Protein AF-A0A6F9AFF6-F1 (afdb_monomer_lite)

Structure (mmCIF, N/CA/C/O backbone):
data_AF-A0A6F9AFF6-F1
#
_entry.id   AF-A0A6F9AFF6-F1
#
loop_
_atom_site.group_PDB
_atom_site.id
_atom_site.type_symbol
_atom_site.label_atom_id
_atom_site.label_alt_id
_atom_site.label_comp_id
_atom_site.label_asym_id
_atom_site.label_entity_id
_atom_site.label_seq_id
_atom_site.pdbx_PDB_ins_code
_atom_site.Cartn_x
_atom_site.Cartn_y
_atom_site.Cartn_z
_atom_site.occupancy
_atom_site.B_iso_or_equiv
_atom_site.auth_seq_id
_atom_site.auth_comp_id
_atom_site.auth_asym_id
_atom_site.auth_atom_id
_atom_site.pdbx_PDB_model_num
ATOM 1 N N . MET A 1 1 ? 3.638 -18.287 -15.132 1.00 53.91 1 MET A N 1
ATOM 2 C CA . MET A 1 1 ? 4.418 -18.011 -13.911 1.00 53.91 1 MET A CA 1
ATOM 3 C C . MET A 1 1 ? 5.855 -18.335 -14.252 1.00 53.91 1 MET A C 1
ATOM 5 O O . MET A 1 1 ? 6.143 -19.488 -14.540 1.00 53.91 1 MET A O 1
ATOM 9 N N . GLU A 1 2 ? 6.691 -17.315 -14.372 1.00 67.94 2 GLU A N 1
ATOM 10 C CA . GLU A 1 2 ? 8.100 -17.460 -14.735 1.00 67.94 2 GLU A CA 1
ATOM 11 C C . GLU A 1 2 ? 8.909 -17.584 -13.440 1.00 67.94 2 GLU A C 1
ATOM 13 O O . GLU A 1 2 ? 8.713 -16.795 -12.514 1.00 67.94 2 GLU A O 1
ATOM 18 N N . ILE A 1 3 ? 9.726 -18.631 -13.316 1.00 76.38 3 ILE A N 1
ATOM 19 C CA . ILE A 1 3 ? 10.539 -18.859 -12.116 1.00 76.38 3 ILE A CA 1
ATOM 20 C C . ILE A 1 3 ? 11.853 -18.109 -12.314 1.00 76.38 3 ILE A C 1
ATOM 22 O O . ILE A 1 3 ? 12.674 -18.506 -13.138 1.00 76.38 3 ILE A O 1
ATOM 26 N N . VAL A 1 4 ? 12.036 -17.025 -11.563 1.00 80.69 4 VAL A N 1
ATOM 27 C CA . VAL A 1 4 ? 13.270 -16.235 -11.577 1.00 80.69 4 VAL A CA 1
ATOM 28 C C . VAL A 1 4 ? 14.366 -17.008 -10.825 1.00 80.69 4 VAL A C 1
ATOM 30 O O . VAL A 1 4 ? 14.111 -17.478 -9.712 1.00 80.69 4 VAL A O 1
ATOM 33 N N . PRO A 1 5 ? 15.575 -17.166 -11.395 1.00 86.38 5 PRO A N 1
ATOM 34 C CA . PRO A 1 5 ? 16.733 -17.698 -10.682 1.00 86.38 5 PRO A CA 1
ATOM 35 C C . PRO A 1 5 ? 16.982 -16.961 -9.363 1.00 86.38 5 PRO A C 1
ATOM 37 O O . PRO A 1 5 ? 16.840 -15.743 -9.299 1.00 86.38 5 PRO A O 1
ATOM 40 N N . LEU A 1 6 ? 17.392 -17.687 -8.317 1.00 84.44 6 LEU A N 1
ATOM 41 C CA . LEU A 1 6 ? 17.575 -17.127 -6.969 1.00 84.44 6 LEU A CA 1
ATOM 42 C C . LEU A 1 6 ? 18.531 -15.922 -6.950 1.00 84.44 6 LEU A C 1
ATOM 44 O O . LEU A 1 6 ? 18.324 -14.980 -6.197 1.00 84.44 6 LEU A O 1
ATOM 48 N N . GLU A 1 7 ? 19.547 -15.942 -7.808 1.00 88.69 7 GLU A N 1
ATOM 49 C CA . GLU A 1 7 ? 20.547 -14.877 -7.961 1.00 88.69 7 GLU A CA 1
ATOM 50 C C . GLU A 1 7 ? 19.952 -13.559 -8.477 1.00 88.69 7 GLU A C 1
ATOM 52 O O . GLU A 1 7 ? 20.502 -12.494 -8.218 1.00 88.69 7 GLU A O 1
ATOM 57 N N . MET A 1 8 ? 18.823 -13.627 -9.187 1.00 83.69 8 MET A N 1
ATOM 58 C CA . MET A 1 8 ? 18.096 -12.473 -9.723 1.00 83.69 8 MET A CA 1
ATOM 59 C C . MET A 1 8 ? 16.828 -12.162 -8.912 1.00 83.69 8 MET A C 1
ATOM 61 O O . MET A 1 8 ? 16.033 -11.309 -9.305 1.00 83.69 8 MET A O 1
ATOM 65 N N . TYR A 1 9 ? 16.601 -12.865 -7.796 1.00 87.19 9 TYR A N 1
ATOM 66 C CA . TYR A 1 9 ? 15.432 -12.649 -6.953 1.00 87.19 9 TYR A CA 1
ATOM 67 C C . TYR A 1 9 ? 15.612 -11.410 -6.075 1.00 87.19 9 TYR A C 1
ATOM 69 O O . TYR A 1 9 ? 16.342 -11.420 -5.083 1.00 87.19 9 TYR A O 1
ATOM 77 N N . ASP A 1 10 ? 14.866 -10.360 -6.400 1.00 89.94 10 ASP A N 1
ATOM 78 C CA . ASP A 1 10 ? 14.727 -9.195 -5.539 1.00 89.94 10 ASP A CA 1
ATOM 79 C C . ASP A 1 10 ? 13.571 -9.399 -4.547 1.00 89.94 10 ASP A C 1
ATOM 81 O O . ASP A 1 10 ? 12.385 -9.267 -4.870 1.00 89.94 10 ASP A O 1
ATOM 85 N N . SER A 1 11 ? 13.933 -9.727 -3.306 1.00 89.81 11 SER A N 1
ATOM 86 C CA . SER A 1 11 ? 12.974 -9.944 -2.221 1.00 89.81 11 SER A CA 1
ATOM 87 C C . SER A 1 11 ? 12.191 -8.690 -1.819 1.00 89.81 11 SER A C 1
ATOM 89 O O . SER A 1 11 ? 11.027 -8.808 -1.429 1.00 89.81 11 SER A O 1
ATOM 91 N N . ALA A 1 12 ? 12.795 -7.501 -1.923 1.00 89.88 12 ALA A N 1
ATOM 92 C CA . ALA A 1 12 ? 12.142 -6.248 -1.560 1.00 89.88 12 ALA A CA 1
ATOM 93 C C . ALA A 1 12 ? 11.060 -5.930 -2.593 1.00 89.88 12 ALA A C 1
ATOM 95 O O . ALA A 1 12 ? 9.894 -5.731 -2.243 1.00 89.88 12 ALA A O 1
ATOM 96 N N . ARG A 1 13 ? 11.420 -6.027 -3.873 1.00 91.31 13 ARG A N 1
ATOM 97 C CA . ARG A 1 13 ? 10.496 -5.875 -4.996 1.00 91.31 13 ARG A CA 1
ATOM 98 C C . ARG A 1 13 ? 9.362 -6.897 -4.956 1.00 91.31 13 ARG A C 1
ATOM 100 O O . ARG A 1 13 ? 8.198 -6.527 -5.089 1.00 91.31 13 ARG A O 1
ATOM 107 N N . ALA A 1 14 ? 9.668 -8.171 -4.699 1.00 91.06 14 ALA A N 1
ATOM 108 C CA . ALA A 1 14 ? 8.658 -9.225 -4.579 1.00 91.06 14 ALA A CA 1
ATOM 109 C C . ALA A 1 14 ? 7.682 -8.986 -3.413 1.00 91.06 14 ALA A C 1
ATOM 111 O O . ALA A 1 14 ? 6.479 -9.210 -3.557 1.00 91.06 14 ALA A O 1
ATOM 112 N N . LYS A 1 15 ? 8.179 -8.500 -2.267 1.00 92.12 15 LYS A N 1
ATOM 113 C CA . LYS A 1 15 ? 7.341 -8.137 -1.116 1.00 92.12 15 LYS A CA 1
ATOM 114 C C . LYS A 1 15 ? 6.403 -6.977 -1.455 1.00 92.12 15 LYS A C 1
ATOM 116 O O . LYS A 1 15 ? 5.218 -7.053 -1.132 1.00 92.12 15 LYS A O 1
ATOM 121 N N . ILE A 1 16 ? 6.907 -5.935 -2.120 1.00 92.62 16 ILE A N 1
ATOM 122 C CA . ILE A 1 16 ? 6.091 -4.795 -2.562 1.00 92.62 16 ILE A CA 1
ATOM 123 C C . ILE A 1 16 ? 5.012 -5.271 -3.544 1.00 92.62 16 ILE A C 1
ATOM 125 O O . ILE A 1 16 ? 3.833 -5.022 -3.309 1.00 92.62 16 ILE A O 1
ATOM 129 N N . ASP A 1 17 ? 5.382 -6.020 -4.586 1.00 93.19 17 ASP A N 1
ATOM 130 C CA . ASP A 1 17 ? 4.448 -6.560 -5.585 1.00 93.19 17 ASP A CA 1
ATOM 131 C C . ASP A 1 17 ? 3.335 -7.405 -4.941 1.00 93.19 17 ASP A C 1
ATOM 133 O O . ASP A 1 17 ? 2.146 -7.198 -5.196 1.00 93.19 17 ASP A O 1
ATOM 137 N N . ALA A 1 18 ? 3.703 -8.320 -4.039 1.00 93.12 18 ALA A N 1
ATOM 138 C CA . ALA A 1 18 ? 2.745 -9.153 -3.319 1.00 93.12 18 ALA A CA 1
ATOM 139 C C . ALA A 1 18 ? 1.787 -8.320 -2.451 1.00 93.12 18 ALA A C 1
ATOM 141 O O . ALA A 1 18 ? 0.577 -8.569 -2.464 1.00 93.12 18 ALA A O 1
ATOM 142 N N . ASN A 1 19 ? 2.305 -7.315 -1.740 1.00 93.62 19 ASN A N 1
ATOM 143 C CA . ASN A 1 19 ? 1.500 -6.417 -0.914 1.00 93.62 19 ASN A CA 1
ATOM 144 C C . ASN A 1 19 ? 0.507 -5.612 -1.760 1.00 93.62 19 ASN A C 1
ATOM 146 O O . ASN A 1 19 ? -0.676 -5.566 -1.423 1.00 93.62 19 ASN A O 1
ATOM 150 N N . LEU A 1 20 ? 0.959 -5.024 -2.872 1.00 94.81 20 LEU A N 1
ATOM 151 C CA . LEU A 1 20 ? 0.109 -4.233 -3.766 1.00 94.81 20 LEU A CA 1
ATOM 152 C C . LEU A 1 20 ? -0.985 -5.091 -4.399 1.00 94.81 20 LEU A C 1
ATOM 154 O O . LEU A 1 20 ? -2.163 -4.739 -4.329 1.00 94.81 20 LEU A O 1
ATOM 158 N N . ARG A 1 21 ? -0.628 -6.264 -4.935 1.00 93.56 21 ARG A N 1
ATOM 159 C CA . ARG A 1 21 ? -1.603 -7.205 -5.506 1.00 93.56 21 ARG A CA 1
ATOM 160 C C . ARG A 1 21 ? -2.640 -7.642 -4.486 1.00 93.56 21 ARG A C 1
ATOM 162 O O . ARG A 1 21 ? -3.830 -7.666 -4.797 1.00 93.56 21 ARG A O 1
ATOM 169 N N . TRP A 1 22 ? -2.209 -7.972 -3.268 1.00 94.00 22 TRP A N 1
ATOM 170 C CA . TRP A 1 22 ? -3.130 -8.327 -2.195 1.00 94.00 22 TRP A CA 1
ATOM 171 C C . TRP A 1 22 ? -4.069 -7.162 -1.868 1.00 94.00 22 TRP A C 1
ATOM 173 O O . TRP A 1 22 ? -5.283 -7.358 -1.788 1.00 94.00 22 TRP A O 1
ATOM 183 N N . LEU A 1 23 ? -3.532 -5.949 -1.738 1.00 94.69 23 LEU A N 1
ATOM 184 C CA . LEU A 1 23 ? -4.292 -4.765 -1.356 1.00 94.69 23 LEU A CA 1
ATOM 185 C C . LEU A 1 23 ? -5.338 -4.395 -2.418 1.00 94.69 23 LEU A C 1
ATOM 187 O O . LEU A 1 23 ? -6.507 -4.186 -2.085 1.00 94.69 23 LEU A O 1
ATOM 191 N N . PHE A 1 24 ? -4.969 -4.419 -3.701 1.00 95.38 24 PHE A N 1
ATOM 192 C CA . PHE A 1 24 ? -5.896 -4.176 -4.810 1.00 95.38 24 PHE A CA 1
ATOM 193 C C . PHE A 1 24 ? -6.946 -5.275 -4.945 1.00 95.38 24 PHE A C 1
ATOM 195 O O . PHE A 1 24 ? -8.127 -4.969 -5.113 1.00 95.38 24 PHE A O 1
ATOM 202 N N . ALA A 1 25 ? -6.562 -6.545 -4.797 1.00 93.75 25 ALA A N 1
ATOM 203 C CA . ALA A 1 25 ? -7.517 -7.647 -4.817 1.00 93.75 25 ALA A CA 1
ATOM 204 C C . ALA A 1 25 ? -8.535 -7.537 -3.672 1.00 93.75 25 ALA A C 1
ATOM 206 O O . ALA A 1 25 ? -9.708 -7.855 -3.864 1.00 93.75 25 ALA A O 1
ATOM 207 N N . LYS A 1 26 ? -8.125 -7.057 -2.490 1.00 94.00 26 LYS A N 1
ATOM 208 C CA . LYS A 1 26 ? -9.052 -6.789 -1.381 1.00 94.00 26 LYS A CA 1
ATOM 209 C C . LYS A 1 26 ? -9.951 -5.587 -1.647 1.00 94.00 26 LYS A C 1
ATOM 211 O O . LYS A 1 26 ? -11.131 -5.658 -1.328 1.00 94.00 26 LYS A O 1
ATOM 216 N N . ALA A 1 27 ? -9.430 -4.513 -2.231 1.00 93.12 27 ALA A N 1
ATOM 217 C CA . ALA A 1 27 ? -10.194 -3.295 -2.487 1.00 93.12 27 ALA A CA 1
ATOM 218 C C . ALA A 1 27 ? -11.203 -3.428 -3.645 1.00 93.12 27 ALA A C 1
ATOM 220 O O . ALA A 1 27 ? -12.313 -2.896 -3.566 1.00 93.12 27 ALA A O 1
ATOM 221 N N . TYR A 1 28 ? -10.839 -4.122 -4.722 1.00 92.38 28 TYR A N 1
ATOM 222 C CA . TYR A 1 28 ? -11.637 -4.165 -5.952 1.00 92.38 28 TYR A CA 1
ATOM 223 C C . TYR A 1 28 ? -12.249 -5.537 -6.246 1.00 92.38 28 TYR A C 1
ATOM 225 O O . TYR A 1 28 ? -13.164 -5.619 -7.053 1.00 92.38 28 TYR A O 1
ATOM 233 N N . SER A 1 29 ? -11.854 -6.600 -5.539 1.00 90.38 29 SER A N 1
ATOM 234 C CA . SER A 1 29 ? -12.028 -8.002 -5.964 1.00 90.38 29 SER A CA 1
ATOM 235 C C . SER A 1 29 ? -11.096 -8.365 -7.119 1.00 90.38 29 SER A C 1
ATOM 237 O O . SER A 1 29 ? -10.796 -7.537 -7.975 1.00 90.38 29 SER A O 1
ATOM 239 N N . ILE A 1 30 ? -10.650 -9.622 -7.152 1.00 88.06 30 ILE A N 1
ATOM 240 C CA . ILE A 1 30 ? -9.619 -10.092 -8.089 1.00 88.06 30 ILE A CA 1
ATOM 241 C C . ILE A 1 30 ? -9.995 -9.884 -9.567 1.00 88.06 30 ILE A C 1
ATOM 243 O O . ILE A 1 30 ? -9.126 -9.570 -10.374 1.00 88.06 30 ILE A O 1
ATOM 247 N N . ASP A 1 31 ? -11.287 -9.963 -9.893 1.00 90.25 31 ASP A N 1
ATOM 248 C CA . ASP A 1 31 ? -11.793 -9.849 -11.266 1.00 90.25 31 ASP A CA 1
ATOM 249 C C . ASP A 1 31 ? -12.026 -8.400 -11.731 1.00 90.25 31 ASP A C 1
ATOM 251 O O . ASP A 1 31 ? -12.206 -8.157 -12.922 1.00 90.25 31 ASP A O 1
ATOM 255 N N . HIS A 1 32 ? -12.011 -7.422 -10.816 1.00 92.69 32 HIS A N 1
ATOM 256 C CA . HIS A 1 32 ? -12.369 -6.027 -11.118 1.00 92.69 32 HIS A CA 1
ATOM 257 C C . HIS A 1 32 ? -11.244 -5.032 -10.804 1.00 92.69 32 HIS A C 1
ATOM 259 O O . HIS A 1 32 ? -11.496 -3.837 -10.652 1.00 92.69 32 HIS A O 1
ATOM 265 N N . ILE A 1 33 ? -9.997 -5.503 -10.708 1.00 93.19 33 ILE A N 1
ATOM 266 C CA . ILE A 1 33 ? -8.834 -4.619 -10.556 1.00 93.19 33 ILE A CA 1
ATOM 267 C C . ILE A 1 33 ? -8.682 -3.776 -11.841 1.00 93.19 33 ILE A C 1
ATOM 269 O O . ILE A 1 33 ? -8.572 -4.373 -12.924 1.00 93.19 33 ILE A O 1
ATOM 273 N N . PRO A 1 34 ? -8.658 -2.428 -11.743 1.00 92.44 34 PRO A N 1
ATOM 274 C CA . PRO A 1 34 ? -8.406 -1.535 -12.875 1.00 92.44 34 PRO A CA 1
ATOM 275 C C . PRO A 1 34 ? -7.109 -1.885 -13.608 1.00 92.44 34 PRO A C 1
ATOM 277 O O . PRO A 1 34 ? -6.126 -2.266 -12.972 1.00 92.44 34 PRO A O 1
ATOM 280 N N . GLU A 1 35 ? -7.084 -1.738 -14.933 1.00 90.00 35 GLU A N 1
ATOM 281 C CA . GLU A 1 35 ? -5.933 -2.150 -15.754 1.00 90.00 35 GLU A CA 1
ATOM 282 C C . GLU A 1 35 ? -4.637 -1.445 -15.342 1.00 90.00 35 GLU A C 1
ATOM 284 O O . GLU A 1 35 ? -3.611 -2.106 -15.188 1.00 90.00 35 GLU A O 1
ATOM 289 N N . ASP A 1 36 ? -4.722 -0.152 -15.025 1.00 87.25 36 ASP A N 1
ATOM 290 C CA . ASP A 1 36 ? -3.594 0.668 -14.567 1.00 87.25 36 ASP A CA 1
ATOM 291 C C . ASP A 1 36 ? -2.984 0.201 -13.232 1.00 87.25 36 ASP A C 1
ATOM 293 O O . ASP A 1 36 ? -1.86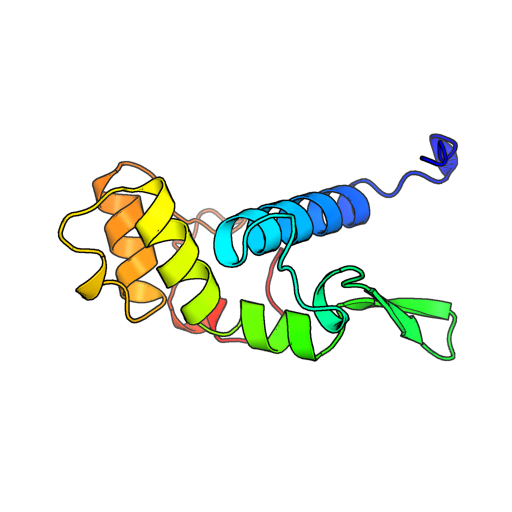5 0.589 -12.899 1.00 87.25 36 ASP A O 1
ATOM 297 N N . LEU A 1 37 ? -3.702 -0.629 -12.461 1.00 91.25 37 LEU A N 1
ATOM 298 C CA . LEU A 1 37 ? -3.270 -1.155 -11.160 1.00 91.25 37 LEU A CA 1
ATOM 299 C C . LEU A 1 37 ? -2.839 -2.630 -11.211 1.00 91.25 37 LEU A C 1
ATOM 301 O O . LEU A 1 37 ? -2.268 -3.127 -10.240 1.00 91.25 37 LEU A O 1
ATOM 305 N N . ARG A 1 38 ? -3.111 -3.357 -12.308 1.00 89.75 38 ARG A N 1
ATOM 306 C CA . ARG A 1 38 ? -2.745 -4.785 -12.434 1.00 89.75 38 ARG A CA 1
ATOM 307 C C . ARG A 1 38 ? -1.236 -4.991 -12.486 1.00 89.75 38 ARG A C 1
ATOM 309 O O . ARG A 1 38 ? -0.727 -5.957 -11.922 1.00 89.75 38 ARG A O 1
ATOM 316 N N . ASP A 1 39 ? -0.552 -4.081 -13.164 1.00 91.31 39 ASP A N 1
ATOM 317 C CA . ASP A 1 39 ? 0.899 -4.009 -13.222 1.00 91.31 39 ASP A CA 1
ATOM 318 C C . ASP A 1 39 ? 1.341 -2.707 -12.541 1.00 91.31 39 ASP A C 1
ATOM 320 O O . ASP A 1 39 ? 1.200 -1.641 -13.140 1.00 91.31 39 ASP A O 1
ATOM 324 N N . PRO A 1 40 ? 1.792 -2.746 -11.277 1.00 92.50 40 PRO A N 1
ATOM 325 C CA . PRO A 1 40 ? 2.041 -1.533 -10.509 1.00 92.50 40 PRO A CA 1
ATOM 326 C C . PRO A 1 40 ? 3.387 -0.867 -10.813 1.00 92.50 40 PRO A C 1
ATOM 328 O O . PRO A 1 40 ? 3.627 0.232 -10.311 1.00 92.50 40 PRO A O 1
ATOM 331 N N . PHE A 1 41 ? 4.247 -1.492 -11.620 1.00 94.31 41 PHE A N 1
ATOM 332 C CA . PHE A 1 41 ? 5.594 -1.008 -11.904 1.00 94.31 41 PHE A CA 1
ATOM 333 C C . PHE A 1 41 ? 5.733 -0.535 -13.351 1.00 94.31 41 PHE A C 1
ATOM 335 O O . PHE A 1 41 ? 5.019 -0.986 -14.242 1.00 94.31 41 PHE A O 1
ATOM 342 N N . TYR A 1 42 ? 6.648 0.394 -13.593 1.00 93.88 42 TYR A N 1
ATOM 343 C CA . TYR A 1 42 ? 7.106 0.759 -14.929 1.00 93.88 42 TYR A CA 1
ATOM 344 C C . TYR A 1 42 ? 8.620 0.934 -14.917 1.00 93.88 42 TYR A C 1
ATOM 346 O O . TYR A 1 42 ? 9.202 1.255 -13.884 1.00 93.88 42 TYR A O 1
ATOM 354 N N . THR A 1 43 ? 9.245 0.747 -16.071 1.00 95.19 43 THR A N 1
ATOM 355 C CA . THR A 1 43 ? 10.671 1.012 -16.259 1.00 95.19 43 THR A CA 1
ATOM 356 C C . THR A 1 43 ? 10.832 2.335 -16.991 1.00 95.19 43 THR A C 1
ATOM 358 O O . THR A 1 43 ? 10.152 2.577 -17.992 1.00 95.19 43 THR A O 1
ATOM 361 N N . ASP A 1 44 ? 11.687 3.212 -16.478 1.00 95.06 44 ASP A N 1
ATOM 362 C CA . ASP A 1 44 ? 11.997 4.480 -17.133 1.00 95.06 44 ASP A CA 1
ATOM 363 C C . ASP A 1 44 ? 13.045 4.320 -18.253 1.00 95.06 44 ASP A C 1
ATOM 365 O O . ASP A 1 44 ? 13.489 3.224 -18.595 1.00 95.06 44 ASP A O 1
ATOM 369 N N . GLN A 1 45 ? 13.449 5.440 -18.853 1.00 94.88 45 GLN A N 1
ATOM 370 C CA . GLN A 1 45 ? 14.449 5.459 -19.927 1.00 94.88 45 GLN A CA 1
ATOM 371 C C . GLN A 1 45 ? 15.875 5.082 -19.480 1.00 94.88 45 GLN A C 1
ATOM 373 O O . GLN A 1 45 ? 16.750 4.931 -20.329 1.00 94.88 45 GLN A O 1
ATOM 378 N N . TYR A 1 46 ? 16.122 4.978 -18.173 1.00 96.06 46 TYR A N 1
ATOM 379 C CA . TYR A 1 46 ? 17.401 4.603 -17.571 1.00 96.06 46 TYR A CA 1
ATOM 380 C C . TYR A 1 46 ? 17.386 3.164 -17.034 1.00 96.06 46 TYR A C 1
ATOM 382 O O . TYR A 1 46 ? 18.258 2.801 -16.250 1.00 96.06 46 TYR A O 1
ATOM 390 N N . GLU A 1 47 ? 16.407 2.353 -17.452 1.00 92.31 47 GLU A N 1
ATOM 391 C CA . GLU A 1 47 ? 16.213 0.967 -17.005 1.00 92.31 47 GLU A CA 1
ATOM 392 C C . GLU A 1 47 ? 15.922 0.830 -15.500 1.00 92.31 47 GLU A C 1
ATOM 394 O O . GLU A 1 47 ? 16.055 -0.252 -14.926 1.00 92.31 47 GLU A O 1
ATOM 399 N N . GLN A 1 48 ? 15.475 1.907 -14.847 1.00 92.50 48 GLN A N 1
ATOM 400 C CA . GLN A 1 48 ? 15.122 1.878 -13.435 1.00 92.50 48 GLN A CA 1
ATOM 401 C C . GLN A 1 48 ? 13.631 1.551 -13.271 1.00 92.50 48 GLN A C 1
ATOM 403 O O . GLN A 1 48 ? 12.771 2.182 -13.889 1.00 92.50 48 GLN A O 1
ATOM 408 N N . GLU A 1 49 ? 13.318 0.535 -12.460 1.00 92.75 49 GLU A N 1
ATOM 409 C CA . GLU A 1 49 ? 11.936 0.167 -12.125 1.00 92.75 49 GLU A CA 1
ATOM 410 C C . GLU A 1 49 ? 11.389 1.106 -11.038 1.00 92.75 49 GLU A C 1
ATOM 412 O O . GLU A 1 49 ? 12.020 1.322 -10.003 1.00 92.75 49 GLU A O 1
ATOM 417 N N . HIS A 1 50 ? 10.193 1.647 -11.266 1.00 92.69 50 HIS A N 1
ATOM 418 C CA . HIS A 1 50 ? 9.491 2.555 -10.360 1.00 92.69 50 HIS A CA 1
ATOM 419 C C . HIS A 1 50 ? 8.034 2.134 -10.199 1.00 92.69 50 HIS A C 1
ATOM 421 O O . HIS A 1 50 ? 7.433 1.543 -11.095 1.00 92.69 50 HIS A O 1
ATOM 427 N N . ILE A 1 51 ? 7.421 2.505 -9.076 1.00 93.25 51 ILE A N 1
ATOM 428 C CA . ILE A 1 51 ? 5.975 2.355 -8.890 1.00 93.25 51 ILE A CA 1
ATOM 429 C C . ILE A 1 51 ? 5.250 3.412 -9.732 1.00 93.25 51 ILE A C 1
ATOM 431 O O . ILE A 1 51 ? 5.590 4.596 -9.692 1.00 93.25 51 ILE A O 1
ATOM 435 N N . LYS A 1 52 ? 4.222 2.999 -10.479 1.00 94.38 52 LYS A N 1
ATOM 436 C CA . LYS A 1 52 ? 3.421 3.890 -11.328 1.00 94.38 52 LYS A CA 1
ATOM 437 C C . LYS A 1 52 ? 2.783 5.027 -10.504 1.00 94.38 52 LYS A C 1
ATOM 439 O O . LYS A 1 52 ? 2.241 4.765 -9.427 1.00 94.38 52 LYS A O 1
ATOM 444 N N . PRO A 1 53 ? 2.742 6.277 -11.011 1.00 93.06 53 PRO A N 1
ATOM 445 C CA . PRO A 1 53 ? 2.153 7.405 -10.282 1.00 93.06 53 PRO A CA 1
ATOM 446 C C . PRO A 1 53 ? 0.707 7.193 -9.783 1.00 93.06 53 PRO A C 1
ATOM 448 O O . PRO A 1 53 ? 0.431 7.567 -8.643 1.00 93.06 53 PRO A O 1
ATOM 451 N N . PRO A 1 54 ? -0.213 6.547 -10.538 1.00 92.81 54 PRO A N 1
ATOM 452 C CA . PRO A 1 54 ? -1.555 6.233 -10.038 1.00 92.81 54 PRO A CA 1
ATOM 453 C C . PRO A 1 54 ? -1.561 5.337 -8.793 1.00 92.81 54 PRO A C 1
ATOM 455 O O . PRO A 1 54 ? -2.381 5.535 -7.900 1.00 92.81 54 PRO A O 1
ATOM 458 N N . VAL A 1 55 ? -0.627 4.383 -8.705 1.00 94.62 55 VAL A N 1
ATOM 459 C CA . VAL A 1 55 ? -0.475 3.514 -7.530 1.00 94.62 55 VAL A CA 1
ATOM 460 C C . VAL A 1 55 ? 0.008 4.328 -6.334 1.00 94.62 55 VAL A C 1
ATOM 462 O O . VAL A 1 55 ? -0.573 4.215 -5.258 1.00 94.62 55 VAL A O 1
ATOM 465 N N . LEU A 1 56 ? 1.019 5.183 -6.522 1.00 93.19 56 LEU A N 1
ATOM 466 C CA . LEU A 1 56 ? 1.521 6.054 -5.455 1.00 93.19 56 LEU A CA 1
ATOM 467 C C . LEU A 1 56 ? 0.427 6.984 -4.927 1.00 93.19 56 LEU A C 1
ATOM 469 O O . LEU A 1 56 ? 0.210 7.033 -3.724 1.00 93.19 56 LEU A O 1
ATOM 473 N N . HIS A 1 57 ? -0.315 7.665 -5.804 1.00 92.50 57 HIS A N 1
ATOM 474 C CA . HIS A 1 57 ? -1.426 8.524 -5.384 1.00 92.50 57 HIS A CA 1
ATOM 475 C C . HIS A 1 57 ? -2.483 7.765 -4.578 1.00 92.50 57 HIS A C 1
ATOM 477 O O . HIS A 1 57 ? -2.979 8.279 -3.577 1.00 92.50 57 HIS A O 1
ATOM 483 N N . LEU A 1 58 ? -2.805 6.534 -4.980 1.00 93.44 58 LEU A N 1
ATOM 484 C CA . LEU A 1 58 ? -3.776 5.712 -4.270 1.00 93.44 58 LEU A CA 1
ATOM 485 C C . LEU A 1 58 ? -3.260 5.264 -2.895 1.00 93.44 58 LEU A C 1
ATOM 487 O O . LEU A 1 58 ? -4.033 5.265 -1.940 1.00 93.44 58 LEU A O 1
ATOM 491 N N . LEU A 1 59 ? -1.974 4.924 -2.778 1.00 93.38 59 LEU A N 1
ATOM 492 C CA . LEU A 1 59 ? -1.337 4.593 -1.500 1.00 93.38 59 LEU A CA 1
ATOM 493 C C . LEU A 1 59 ? -1.223 5.809 -0.570 1.00 93.38 59 LEU A C 1
ATOM 495 O O . LEU A 1 59 ? -1.339 5.653 0.633 1.00 93.38 59 LEU A O 1
ATOM 499 N N . LEU A 1 60 ? -1.041 7.019 -1.100 1.00 93.38 60 LEU A N 1
ATOM 500 C CA . LEU A 1 60 ? -1.051 8.251 -0.294 1.00 93.38 60 LEU A CA 1
ATOM 501 C C . LEU A 1 60 ? -2.463 8.644 0.150 1.00 93.38 60 LEU A C 1
ATOM 503 O O . LEU A 1 60 ? -2.650 9.414 1.096 1.00 93.38 60 LEU A O 1
ATOM 507 N N . SER A 1 61 ? -3.478 8.141 -0.553 1.00 91.75 61 SER A N 1
ATOM 508 C CA . SER A 1 61 ? -4.875 8.371 -0.217 1.00 91.75 61 SER A CA 1
ATOM 509 C C . SER A 1 61 ? -5.324 7.444 0.912 1.00 91.75 61 SER A C 1
ATOM 511 O O . SER A 1 61 ? -4.940 6.277 0.987 1.00 91.75 61 SER A O 1
ATOM 513 N N . CYS A 1 62 ? -6.220 7.927 1.772 1.00 91.88 62 CYS A N 1
ATOM 514 C CA . CYS A 1 62 ? -6.828 7.062 2.783 1.00 91.88 62 CYS A CA 1
ATOM 515 C C . CYS A 1 62 ? -7.826 6.054 2.188 1.00 91.88 62 CYS A C 1
ATOM 517 O O . CYS A 1 62 ? -8.191 5.088 2.855 1.00 91.88 62 CYS A O 1
ATOM 519 N N . GLU A 1 63 ? -8.269 6.247 0.940 1.00 91.88 63 GLU A N 1
ATOM 520 C CA . GLU A 1 63 ? -9.382 5.508 0.336 1.00 91.88 63 GLU A CA 1
ATOM 521 C C . GLU A 1 63 ? -9.141 3.998 0.318 1.00 91.88 63 GLU A C 1
ATOM 523 O O . GLU A 1 63 ? -10.012 3.209 0.702 1.00 91.88 63 GLU A O 1
ATOM 528 N N . LEU A 1 64 ? -7.936 3.595 -0.091 1.00 92.44 64 LEU A N 1
ATOM 529 C CA . LEU A 1 64 ? -7.550 2.195 -0.197 1.00 92.44 64 LEU A CA 1
ATOM 530 C C . LEU A 1 64 ? -7.533 1.524 1.182 1.00 92.44 64 LEU A C 1
ATOM 532 O O . LEU A 1 64 ? -8.117 0.453 1.369 1.00 92.44 64 LEU A O 1
ATOM 536 N N . TYR A 1 65 ? -6.926 2.187 2.168 1.00 92.69 65 TYR A N 1
ATOM 537 C CA . TYR A 1 65 ? -6.831 1.684 3.535 1.00 92.69 65 TYR A CA 1
ATOM 538 C C . TYR A 1 65 ? -8.197 1.605 4.215 1.00 92.69 65 TYR A C 1
ATOM 540 O O . TYR A 1 65 ? -8.525 0.575 4.807 1.00 92.69 65 TYR A O 1
ATOM 548 N N . CYS A 1 66 ? -9.020 2.647 4.086 1.00 92.44 66 CYS A N 1
ATOM 549 C CA . CYS A 1 66 ? -10.375 2.700 4.630 1.00 92.44 66 CYS A CA 1
ATOM 550 C C . CYS A 1 66 ? -11.241 1.571 4.071 1.00 92.44 66 CYS A C 1
ATOM 552 O O . CYS A 1 66 ? -11.905 0.850 4.825 1.00 92.44 66 CYS A O 1
ATOM 554 N N . ARG A 1 67 ? -11.196 1.366 2.751 1.00 91.69 67 ARG A N 1
ATOM 555 C CA . ARG A 1 67 ? -11.959 0.313 2.083 1.00 91.69 67 ARG A CA 1
ATOM 556 C C . ARG A 1 67 ? -11.534 -1.077 2.550 1.00 91.69 67 ARG A C 1
ATOM 558 O O . ARG A 1 67 ? -12.381 -1.884 2.932 1.00 91.69 67 ARG A O 1
ATOM 565 N N . VAL A 1 68 ? -10.234 -1.362 2.544 1.00 93.00 68 VAL A N 1
ATOM 566 C CA . VAL A 1 68 ? -9.714 -2.683 2.926 1.00 93.00 68 VAL A CA 1
ATOM 567 C C . VAL A 1 68 ? -9.954 -2.960 4.411 1.00 93.00 68 VAL A C 1
ATOM 569 O O . VAL A 1 68 ? -10.404 -4.050 4.766 1.00 93.00 68 VAL A O 1
ATOM 572 N N . CYS A 1 69 ? -9.754 -1.971 5.284 1.00 91.69 69 CYS A N 1
ATOM 573 C CA . CYS A 1 69 ? -10.032 -2.123 6.710 1.00 91.69 69 CYS A CA 1
ATOM 574 C C . CYS A 1 69 ? -11.522 -2.330 6.995 1.00 91.69 69 CYS A C 1
ATOM 576 O O . CYS A 1 69 ? -11.855 -3.163 7.835 1.00 91.69 69 CYS A O 1
ATOM 578 N N . SER A 1 70 ? -12.421 -1.665 6.262 1.00 89.69 70 SER A N 1
ATOM 579 C CA . SER A 1 70 ? -13.868 -1.905 6.378 1.00 89.69 70 SER A CA 1
ATOM 580 C C . SER A 1 70 ? -14.225 -3.371 6.105 1.00 89.69 70 SER A C 1
ATOM 582 O O . SER A 1 70 ? -15.026 -3.966 6.826 1.00 89.69 70 SER A O 1
ATOM 584 N N . LEU A 1 71 ? -13.583 -3.984 5.104 1.00 88.56 71 LEU A N 1
ATOM 585 C CA . LEU A 1 71 ? -13.806 -5.384 4.732 1.00 88.56 71 LEU A CA 1
ATOM 586 C C . LEU A 1 71 ? -13.217 -6.371 5.749 1.00 88.56 71 LEU A C 1
ATOM 588 O O . LEU A 1 71 ? -13.853 -7.374 6.080 1.00 88.56 71 LEU A O 1
ATOM 592 N N . ILE A 1 72 ? -12.003 -6.111 6.241 1.00 88.62 72 ILE A N 1
ATOM 593 C CA . ILE A 1 72 ? -11.279 -7.041 7.123 1.00 88.62 72 ILE A CA 1
ATOM 594 C C . ILE A 1 72 ? -11.793 -6.961 8.558 1.00 88.62 72 ILE A C 1
ATOM 596 O O . ILE A 1 72 ? -11.980 -7.989 9.209 1.00 88.62 72 ILE A O 1
ATOM 600 N N . LEU A 1 73 ? -12.028 -5.749 9.061 1.00 84.94 73 LEU A N 1
ATOM 601 C CA . LEU A 1 73 ? -12.397 -5.544 10.458 1.00 84.94 73 LEU A CA 1
ATOM 602 C C . LEU A 1 73 ? -13.882 -5.833 10.721 1.00 84.94 73 LEU A C 1
ATOM 604 O O . LEU A 1 73 ? -14.257 -5.945 11.892 1.00 84.94 73 LEU A O 1
ATOM 608 N N . LYS A 1 74 ? -14.699 -5.981 9.658 1.00 74.88 74 LYS A N 1
ATOM 609 C CA . LYS A 1 74 ? -16.155 -6.227 9.698 1.00 74.88 74 LYS A CA 1
ATOM 610 C C . LYS A 1 74 ? -16.848 -5.342 10.735 1.00 74.88 74 LYS A C 1
ATOM 612 O O . LYS A 1 74 ? -17.653 -5.810 11.540 1.00 74.88 74 LYS A O 1
ATOM 617 N N . THR A 1 75 ? -16.444 -4.079 10.796 1.00 63.44 75 THR A N 1
ATOM 618 C CA . THR A 1 75 ? -16.944 -3.157 11.804 1.00 63.44 75 THR A CA 1
ATOM 619 C C . THR A 1 75 ? -18.274 -2.586 11.339 1.00 63.44 75 THR A C 1
ATOM 621 O O . THR A 1 75 ? -18.398 -2.111 10.215 1.00 63.44 75 THR A O 1
ATOM 624 N N . ASP A 1 76 ? -19.236 -2.513 12.257 1.00 63.88 76 ASP A N 1
ATOM 625 C CA . ASP A 1 76 ? -20.456 -1.702 12.091 1.00 63.88 76 ASP A CA 1
ATOM 626 C C . ASP A 1 76 ? -20.129 -0.197 11.912 1.00 63.88 76 ASP A C 1
ATOM 628 O O . ASP A 1 76 ? -20.969 0.633 11.590 1.00 63.88 76 ASP A O 1
ATOM 632 N N . GLN A 1 77 ? -18.855 0.155 12.111 1.00 65.38 77 GLN A N 1
ATOM 633 C CA . GLN A 1 77 ? -18.266 1.479 11.966 1.00 65.38 77 GLN A CA 1
ATOM 634 C C . GLN A 1 77 ? -17.511 1.651 10.635 1.00 65.38 77 GLN A C 1
ATOM 636 O O . GLN A 1 77 ? -16.647 2.514 10.545 1.00 65.38 77 GLN A O 1
ATOM 641 N N . ALA A 1 78 ? -17.792 0.865 9.590 1.00 70.44 78 ALA A N 1
ATOM 642 C CA . ALA A 1 78 ? -17.180 1.081 8.269 1.00 70.44 78 ALA A CA 1
ATOM 643 C C . ALA A 1 78 ? -17.331 2.544 7.789 1.00 70.44 78 ALA A C 1
ATOM 645 O O . ALA A 1 78 ? -16.403 3.118 7.228 1.00 70.44 78 ALA A O 1
ATOM 646 N N . ALA A 1 79 ? -18.459 3.188 8.114 1.00 71.88 79 ALA A N 1
ATOM 647 C C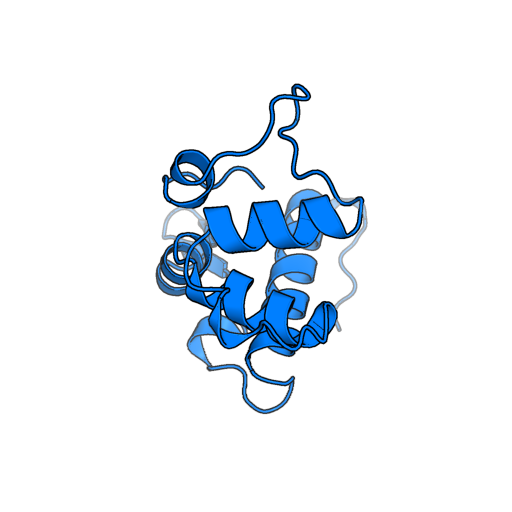A . ALA A 1 79 ? -18.708 4.599 7.819 1.00 71.88 79 ALA A CA 1
ATOM 648 C C . ALA A 1 79 ? -17.764 5.583 8.543 1.00 71.88 79 ALA A C 1
ATOM 650 O O . ALA A 1 79 ? -17.639 6.722 8.102 1.00 71.88 79 ALA A O 1
ATOM 651 N N . SER A 1 80 ? -17.100 5.177 9.633 1.00 80.31 80 SER A N 1
ATOM 652 C CA . SER A 1 80 ? -16.153 6.031 10.363 1.00 80.31 80 SER A CA 1
ATOM 653 C C . SER A 1 80 ? -14.730 5.977 9.804 1.00 80.31 80 SER A C 1
ATOM 655 O O . SER A 1 80 ? -13.872 6.713 10.284 1.00 80.31 80 SER A O 1
ATOM 657 N N . LEU A 1 81 ? -14.450 5.084 8.847 1.00 88.06 81 LEU A N 1
ATOM 658 C CA . LEU A 1 81 ? -13.143 4.970 8.203 1.00 88.06 81 LEU A CA 1
ATOM 659 C C . LEU A 1 81 ? -13.065 5.960 7.038 1.00 88.06 81 LEU A C 1
ATOM 661 O O . LEU A 1 81 ? -13.415 5.635 5.906 1.00 88.06 81 LEU A O 1
ATOM 6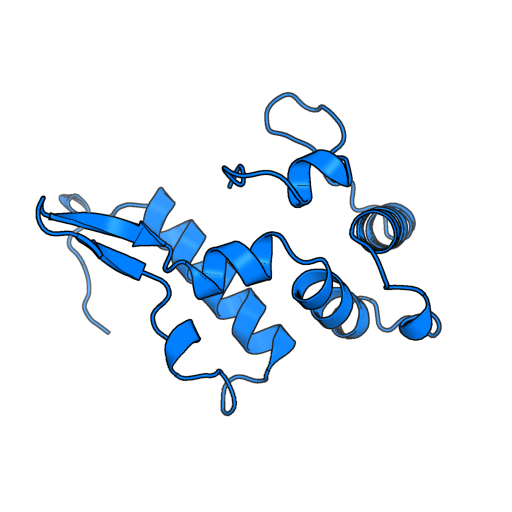65 N N . GLN A 1 82 ? -12.655 7.190 7.345 1.00 88.25 82 GLN A N 1
ATOM 666 C CA . GLN A 1 82 ? -12.637 8.320 6.403 1.00 88.25 82 GLN A CA 1
ATOM 667 C C . GLN A 1 82 ? -11.276 9.030 6.316 1.00 88.25 82 GLN A C 1
ATOM 669 O O . GLN A 1 82 ? -11.135 9.999 5.579 1.00 88.25 82 GLN A O 1
ATOM 674 N N . SER A 1 83 ? -10.278 8.575 7.074 1.00 92.19 83 SER 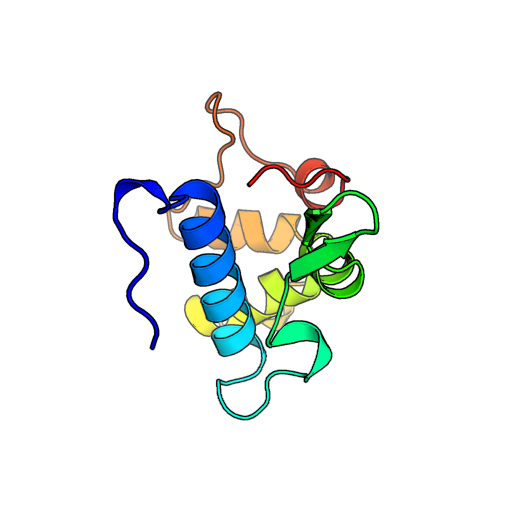A N 1
ATOM 675 C CA . SER A 1 83 ? -8.922 9.141 7.108 1.00 92.19 83 SER A CA 1
ATOM 676 C C . SER A 1 83 ? -7.888 8.092 7.510 1.00 92.19 83 SER A C 1
ATOM 678 O O . SER A 1 83 ? -8.251 7.065 8.099 1.00 92.19 83 SER A O 1
ATOM 680 N N . HIS A 1 84 ? -6.598 8.353 7.274 1.00 93.62 84 HIS A N 1
ATOM 681 C CA . HIS A 1 84 ? -5.539 7.442 7.725 1.00 93.62 84 HIS A CA 1
ATOM 682 C C . HIS A 1 84 ? -5.565 7.288 9.245 1.00 93.62 84 HIS A C 1
ATOM 684 O O . HIS A 1 84 ? -5.534 6.169 9.755 1.00 93.62 84 HIS A O 1
ATOM 690 N N . MET A 1 85 ? -5.759 8.391 9.974 1.00 92.44 85 MET A N 1
ATOM 691 C CA . MET A 1 85 ? -5.919 8.361 11.431 1.00 92.44 85 MET A CA 1
ATOM 692 C C . MET A 1 85 ? -7.059 7.436 11.891 1.00 92.44 85 MET A C 1
ATOM 694 O O . MET A 1 85 ? -6.890 6.661 12.833 1.00 92.44 85 MET A O 1
ATOM 698 N N . SER A 1 86 ? -8.219 7.471 11.225 1.00 92.56 86 SER A N 1
ATOM 699 C CA . SER A 1 86 ? -9.349 6.600 11.583 1.00 92.56 86 SER A CA 1
ATOM 700 C C . SER A 1 86 ? -9.027 5.112 11.385 1.00 92.56 86 SER A C 1
ATOM 702 O O . SER A 1 86 ? -9.430 4.277 12.199 1.00 92.56 86 SER A O 1
ATOM 704 N N . VAL A 1 87 ? -8.238 4.785 10.355 1.00 93.19 87 VAL A N 1
ATOM 705 C CA . VAL A 1 87 ? -7.753 3.427 10.090 1.00 93.19 87 VAL A CA 1
ATOM 706 C C . VAL A 1 87 ? -6.757 2.984 11.159 1.00 93.19 87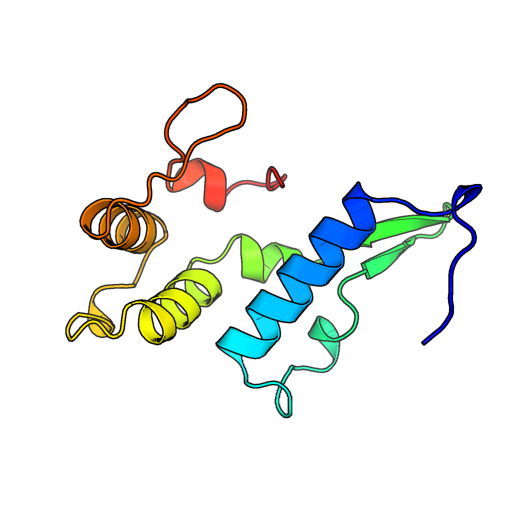 VAL A C 1
ATOM 708 O O . VAL A 1 87 ? -6.943 1.919 11.747 1.00 93.19 87 VAL A O 1
ATOM 711 N N . ILE A 1 88 ? -5.755 3.811 11.468 1.00 92.88 88 ILE A N 1
ATOM 712 C CA . ILE A 1 88 ? -4.751 3.523 12.505 1.00 92.88 88 ILE A CA 1
ATOM 713 C C . ILE A 1 88 ? -5.438 3.255 13.851 1.00 92.88 88 ILE A C 1
ATOM 715 O O . ILE A 1 88 ? -5.152 2.262 14.523 1.00 92.88 88 ILE A O 1
ATOM 719 N N . GLN A 1 89 ? -6.413 4.085 14.227 1.00 91.50 89 GLN A N 1
ATOM 720 C CA . GLN A 1 89 ? -7.178 3.894 15.460 1.00 91.50 89 GLN A CA 1
ATOM 721 C C . GLN A 1 89 ? -8.010 2.606 15.444 1.00 91.50 89 GLN A C 1
ATOM 723 O O . GLN A 1 89 ? -8.094 1.912 16.460 1.00 91.50 89 GLN A O 1
ATOM 728 N N . ALA A 1 90 ? -8.633 2.265 14.314 1.00 91.44 90 ALA A N 1
ATOM 729 C CA . ALA A 1 90 ? -9.415 1.039 14.193 1.00 91.44 90 ALA A CA 1
ATOM 730 C C . ALA A 1 90 ? -8.544 -0.221 14.317 1.00 91.44 90 ALA A C 1
ATOM 732 O O . ALA A 1 90 ? -8.951 -1.175 14.985 1.00 91.44 90 ALA A O 1
ATOM 733 N N . LEU A 1 91 ? -7.341 -0.204 13.736 1.00 91.81 91 LEU A N 1
ATOM 734 C CA . LEU A 1 91 ? -6.341 -1.262 13.886 1.00 91.81 91 LEU A CA 1
ATOM 735 C C . LEU A 1 91 ? -5.861 -1.371 15.340 1.00 91.81 91 LEU A C 1
ATOM 737 O O . LEU A 1 91 ? -5.865 -2.465 15.909 1.00 91.81 91 LEU A O 1
ATOM 741 N N . SER A 1 92 ? -5.574 -0.238 15.985 1.00 92.00 92 SER A N 1
ATOM 742 C CA . SER A 1 92 ? -5.142 -0.191 17.387 1.00 92.00 92 SER A CA 1
ATOM 743 C C . SER A 1 92 ? -6.174 -0.808 18.340 1.00 92.00 92 SER A C 1
ATOM 745 O O . SER A 1 92 ? -5.826 -1.622 19.195 1.00 92.00 92 SER A O 1
ATOM 747 N N . ARG A 1 93 ? -7.474 -0.539 18.135 1.00 90.12 93 ARG A N 1
ATOM 748 C CA . ARG A 1 93 ? -8.574 -1.163 18.906 1.00 90.12 93 ARG A CA 1
ATOM 749 C C . ARG A 1 93 ? -8.643 -2.688 18.756 1.00 90.12 93 ARG A C 1
ATOM 751 O O . ARG A 1 93 ? -9.294 -3.349 19.562 1.00 90.12 93 ARG A O 1
ATOM 758 N N . LYS A 1 94 ? -8.009 -3.250 17.725 1.00 89.31 94 LYS A N 1
ATOM 759 C CA . LYS A 1 94 ? -7.892 -4.695 17.481 1.00 89.31 94 LYS A CA 1
ATOM 760 C C . LYS A 1 94 ? -6.553 -5.273 17.950 1.00 89.31 94 LYS A C 1
ATOM 762 O O . LYS A 1 94 ? -6.307 -6.452 17.724 1.00 89.31 94 LYS A O 1
ATOM 767 N N . GLY A 1 95 ? -5.716 -4.468 18.608 1.00 90.75 95 GLY A N 1
ATOM 768 C CA . GLY A 1 95 ? -4.388 -4.865 19.076 1.00 90.75 95 GLY A CA 1
ATOM 769 C C . GLY A 1 95 ? -3.313 -4.837 17.988 1.00 90.75 95 GLY A C 1
ATOM 770 O O . GLY A 1 95 ? -2.261 -5.441 18.170 1.00 90.75 95 GLY A O 1
ATOM 771 N N . ILE A 1 96 ? -3.570 -4.170 16.857 1.00 92.00 96 ILE A N 1
ATOM 772 C CA . ILE A 1 96 ? -2.607 -4.010 15.763 1.00 92.00 96 ILE A CA 1
ATOM 773 C C . ILE A 1 96 ? -2.058 -2.586 15.822 1.00 92.00 96 ILE A C 1
ATOM 775 O O . ILE A 1 96 ? -2.776 -1.624 15.550 1.00 92.00 96 ILE A O 1
ATOM 779 N N . TYR A 1 97 ? -0.786 -2.456 16.179 1.00 92.12 97 TYR A N 1
ATOM 780 C CA . TYR A 1 97 ? -0.095 -1.172 16.258 1.00 92.12 97 TYR A CA 1
ATOM 781 C C . TYR A 1 97 ? 0.724 -0.955 14.987 1.00 92.12 97 TYR A C 1
ATOM 783 O O . TYR A 1 97 ? 1.503 -1.822 14.596 1.00 92.12 97 TYR A O 1
ATOM 791 N N . VAL A 1 98 ? 0.508 0.181 14.323 1.00 90.81 98 VAL A N 1
ATOM 792 C CA . VAL A 1 98 ? 1.222 0.550 13.095 1.00 90.81 98 VAL A CA 1
ATOM 793 C C . VAL A 1 98 ? 2.457 1.353 13.496 1.00 90.81 98 VAL A C 1
ATOM 795 O O . VAL A 1 98 ? 2.326 2.466 14.004 1.00 90.81 98 VAL A O 1
ATOM 798 N N . MET A 1 99 ? 3.632 0.760 13.300 1.00 91.31 99 MET A N 1
ATOM 799 C CA . MET A 1 99 ? 4.922 1.293 13.742 1.00 91.31 99 MET A CA 1
ATOM 800 C C . MET A 1 99 ? 5.872 1.424 12.545 1.00 91.31 99 MET A C 1
ATOM 802 O O . MET A 1 99 ? 5.802 0.621 11.611 1.00 91.31 99 MET A O 1
ATOM 806 N N . GLU A 1 100 ? 6.745 2.425 12.575 1.00 88.12 100 GLU A N 1
ATOM 807 C CA . GLU A 1 100 ? 7.890 2.551 11.676 1.00 88.12 100 GLU A CA 1
ATOM 808 C C . GLU A 1 100 ? 9.014 1.567 12.054 1.00 88.12 100 GLU A C 1
ATOM 810 O O . GLU A 1 100 ? 8.967 0.885 13.079 1.00 88.12 100 GLU A O 1
ATOM 815 N N . SER A 1 101 ? 10.051 1.494 11.216 1.00 83.81 101 SER A N 1
ATOM 816 C CA . SER A 1 101 ? 11.223 0.628 11.418 1.00 83.81 101 SER A CA 1
ATOM 817 C C . SER A 1 101 ? 12.039 0.950 12.677 1.00 83.81 101 SER A C 1
ATOM 819 O O . SER A 1 101 ? 12.856 0.131 13.090 1.00 83.81 101 SER A O 1
ATOM 821 N N . ASP A 1 102 ? 11.868 2.141 13.247 1.00 87.50 102 ASP A N 1
ATOM 822 C CA . ASP A 1 102 ? 12.521 2.621 14.468 1.00 87.50 102 ASP A CA 1
ATOM 823 C C . ASP A 1 102 ? 11.611 2.535 15.709 1.00 87.50 102 ASP A C 1
ATOM 825 O O . ASP A 1 102 ? 11.909 3.144 16.736 1.00 87.50 102 ASP A O 1
ATOM 829 N N . ASP A 1 103 ? 10.508 1.784 15.617 1.00 88.00 103 ASP A N 1
ATOM 830 C CA . ASP A 1 103 ? 9.471 1.652 16.645 1.00 88.00 103 ASP A CA 1
ATOM 831 C C . ASP A 1 103 ? 8.737 2.969 16.987 1.00 88.00 103 ASP A C 1
ATOM 833 O O . ASP A 1 103 ? 8.075 3.066 18.027 1.00 88.00 103 ASP A O 1
ATOM 837 N N . ALA A 1 104 ? 8.778 3.985 16.116 1.00 90.94 104 ALA A N 1
ATOM 838 C CA . ALA A 1 104 ? 7.909 5.153 16.236 1.00 90.94 104 ALA A CA 1
ATOM 839 C C . ALA A 1 104 ? 6.481 4.844 15.727 1.00 90.94 104 ALA A C 1
ATOM 841 O O . ALA A 1 104 ? 6.323 4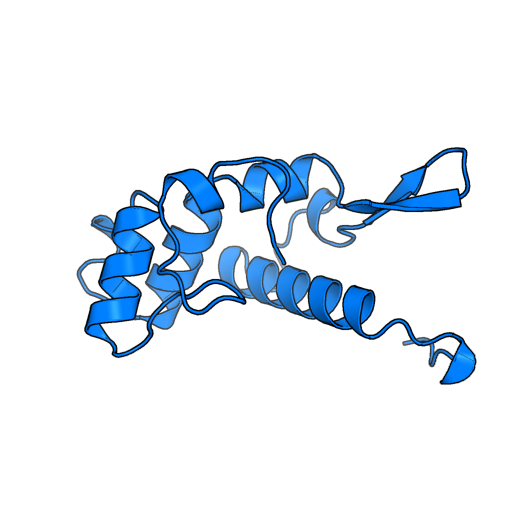.169 14.709 1.00 90.94 104 ALA A O 1
ATOM 842 N N . PRO A 1 105 ? 5.405 5.319 16.386 1.00 90.94 105 PRO A N 1
ATOM 843 C CA . PRO A 1 105 ? 4.049 5.169 15.860 1.00 90.94 105 PRO A CA 1
ATOM 844 C C . PRO A 1 105 ? 3.868 5.927 14.542 1.00 90.94 105 PRO A C 1
ATOM 846 O O . PRO A 1 105 ? 4.178 7.115 14.469 1.00 90.94 105 PRO A O 1
ATOM 849 N N . VAL A 1 106 ? 3.289 5.268 13.537 1.00 91.50 106 VAL A N 1
ATOM 850 C CA . VAL A 1 106 ? 2.972 5.899 12.247 1.00 91.50 106 VAL A CA 1
ATOM 851 C C . VAL A 1 106 ? 1.851 6.921 12.418 1.00 91.50 106 VAL A C 1
ATOM 853 O O . VAL A 1 106 ? 0.838 6.652 13.073 1.00 91.50 106 VAL A O 1
ATOM 856 N N . THR A 1 107 ? 2.008 8.086 11.794 1.00 90.06 107 THR A N 1
ATOM 857 C CA . THR A 1 107 ? 1.021 9.168 11.805 1.00 90.06 107 THR A CA 1
ATOM 858 C C . THR A 1 107 ? 0.295 9.311 10.465 1.00 90.06 107 THR A C 1
ATOM 860 O O . THR A 1 107 ? 0.677 8.747 9.442 1.00 90.06 107 THR A O 1
ATOM 863 N N . ASP A 1 108 ? -0.785 10.096 10.464 1.00 88.25 108 ASP A N 1
ATOM 864 C CA . ASP A 1 108 ? -1.530 10.446 9.245 1.00 88.25 108 ASP A CA 1
ATOM 865 C C . ASP A 1 108 ? -0.644 11.175 8.217 1.00 88.25 108 ASP A C 1
ATOM 867 O O . ASP A 1 108 ? -0.742 10.911 7.021 1.00 88.25 108 ASP A O 1
ATOM 871 N N . ALA A 1 109 ? 0.276 12.023 8.692 1.00 88.31 109 ALA A N 1
ATOM 872 C CA . ALA A 1 109 ? 1.202 12.762 7.842 1.00 88.31 109 ALA A CA 1
ATOM 873 C C . ALA A 1 109 ? 2.212 11.840 7.144 1.00 88.31 109 ALA A C 1
ATOM 875 O O . ALA A 1 109 ? 2.535 12.079 5.982 1.00 88.31 109 ALA A O 1
ATOM 876 N N . ASP A 1 110 ? 2.664 10.776 7.812 1.00 89.62 110 ASP A N 1
ATOM 877 C CA . ASP A 1 110 ? 3.619 9.822 7.234 1.00 89.62 110 ASP A CA 1
ATOM 878 C C . ASP A 1 110 ? 2.993 9.052 6.064 1.00 89.62 110 ASP A C 1
ATOM 880 O O . ASP A 1 110 ? 3.632 8.855 5.033 1.00 89.62 110 ASP A O 1
ATOM 884 N N . LEU A 1 111 ? 1.713 8.680 6.187 1.00 89.25 111 LEU A N 1
ATOM 885 C CA . LEU A 1 111 ? 0.964 7.971 5.142 1.00 89.25 111 LEU A CA 1
ATOM 886 C C . LEU A 1 111 ? 0.489 8.881 4.001 1.00 89.25 111 LEU A C 1
ATOM 888 O O . LEU A 1 111 ? 0.165 8.389 2.924 1.00 89.25 111 LEU A O 1
ATOM 892 N N . ALA A 1 112 ? 0.452 10.197 4.215 1.00 90.12 112 ALA A N 1
ATOM 893 C CA . ALA A 1 112 ? 0.095 11.183 3.196 1.00 90.12 112 ALA A CA 1
ATOM 894 C C . ALA A 1 112 ? 1.317 11.792 2.476 1.00 90.12 112 ALA A C 1
ATOM 896 O O . ALA A 1 112 ? 1.145 12.595 1.555 1.00 90.12 112 ALA A O 1
ATOM 897 N N . CYS A 1 113 ? 2.542 11.441 2.880 1.00 88.56 113 CYS A N 1
ATOM 898 C CA . CYS A 1 113 ? 3.776 12.038 2.371 1.00 88.56 113 CYS A CA 1
ATOM 899 C C . CYS A 1 113 ? 4.500 11.139 1.356 1.00 88.56 113 CYS A C 1
ATOM 901 O O . CYS A 1 113 ? 4.527 9.916 1.475 1.00 88.56 113 CYS A O 1
ATOM 903 N N . VAL A 1 114 ? 5.137 11.765 0.360 1.00 84.69 114 VAL A N 1
ATOM 904 C CA . VAL A 1 114 ? 6.043 11.101 -0.590 1.00 84.69 114 VAL A CA 1
ATOM 905 C C . VAL A 1 114 ? 7.489 11.381 -0.174 1.00 84.69 114 VAL A C 1
ATOM 907 O O . VAL A 1 114 ? 7.830 12.548 0.030 1.00 84.69 114 VAL A O 1
ATOM 910 N N . PRO A 1 115 ? 8.372 10.368 -0.122 1.00 80.31 115 PRO A N 1
ATOM 911 C CA . PRO A 1 115 ? 8.138 8.967 -0.481 1.00 80.31 115 PRO A CA 1
ATOM 912 C C . PRO A 1 115 ? 7.408 8.177 0.612 1.00 80.31 115 PRO A C 1
ATOM 914 O O . PRO A 1 115 ? 7.629 8.397 1.800 1.00 80.31 115 PRO A O 1
ATOM 917 N N . ILE A 1 116 ? 6.597 7.200 0.196 1.00 76.62 116 ILE A N 1
ATOM 918 C CA . ILE A 1 116 ? 6.004 6.227 1.119 1.00 76.62 116 ILE A CA 1
ATOM 919 C C . ILE A 1 116 ? 7.108 5.278 1.573 1.00 76.62 116 ILE A C 1
ATOM 921 O O . ILE A 1 116 ? 7.767 4.645 0.746 1.00 76.62 116 ILE A O 1
ATOM 925 N N . LYS A 1 117 ? 7.298 5.164 2.886 1.00 70.75 117 LYS A N 1
ATOM 926 C CA . LYS A 1 117 ? 8.198 4.168 3.470 1.00 70.75 117 LYS A CA 1
ATOM 927 C C . LYS A 1 117 ? 7.510 2.795 3.415 1.00 70.75 117 LYS A C 1
ATOM 929 O O . LYS A 1 117 ? 6.474 2.612 4.052 1.00 70.75 117 LYS A O 1
ATOM 934 N N . MET A 1 118 ? 8.055 1.849 2.645 1.00 68.06 118 MET A N 1
ATOM 935 C CA . MET A 1 118 ? 7.556 0.465 2.510 1.00 68.06 118 MET A CA 1
ATOM 936 C C . MET A 1 118 ? 8.665 -0.562 2.726 1.00 68.06 118 MET A C 1
ATOM 938 O O . MET A 1 118 ? 9.818 -0.256 2.355 1.00 68.06 118 MET A O 1
#

Radius of gyration: 15.81 Å; chains: 1; bounding box: 41×32×39 Å

pLDDT: mean 88.71, std 7.64, range [53.91, 96.06]

Foldseek 3Di:
DDDDPPVPDDPVVVVVLVVQLVLQCLQQNNVGRDPCSNDQWDADPVRDIDGDPVSQQVQLFLNSLLRNCCVPVVDPVSVQSHAPVSSQVSCVVVVHFDADPVRHGDDRVQSNDPPNDD

Secondary structure (DSSP, 8-state):
-----GGG--HHHHHHHHHHHHHHHHHH-GGG--HHHHS-EEE-TTS-EEE-HHHHHHHHSHHHHHHHHHHHH--TTGGG--SHHHHHHHHHTTT---B-TTSPBP-HHHHHSSSP--

Sequence (118 aa):
MEIVPLEMYDSARAKIDANLRWLFAKAYSIDHIPEDLRDPFYTDQYEQEHIKPPVLHLLLSCELYCRVCSLILKTDQAASLQSHMSVIQALSRKGIYVMESDDAPVTDADLACVPIKM